Protein AF-A0A9E2QXF6-F1 (afdb_monomer)

Foldseek 3Di:
DDDDDPPCPPPADAPDVPFHPVLVVLLCVQLVVLVVLLVPDDPPVSCVVSVVSNVVSVCQSPPDDPNHRNVVVVVVVVCVVPDDPDDDDDPPPPPPDPPPPPDPPDDDDPDPPVPPQDPVNVVQVVVVVVCPPDDDDDPPPDPDDDDDDDDDDDDDDD

Radius of gyration: 35.92 Å; Cα contacts (8 Å, |Δi|>4): 68; chains: 1; bounding box: 104×40×85 Å

Sequence (158 aa):
MQFQVPQNITLEDRIVGPFTAIQFGILMLGGGTAYVLFITLPPPVNEFVGGGIALFTFILAVGKFNDQPLYRFIKYIVFFIIKPKTRVWHKEGKEAGLISPVADPGEAAHNRSTKKISREDITRLAHLLDTRGGGGAIPKVAPKTATTLASPPAKPKT

Solvent-accessible surface area (backbone atoms only — not comparable to full-atom values): 10332 Å² total; per-residue (Å²): 135,85,81,80,76,80,84,63,83,80,59,76,65,54,76,59,77,94,34,32,60,66,34,49,51,47,42,53,55,34,42,49,49,18,51,52,39,41,73,72,40,62,85,69,56,12,58,56,52,15,47,48,42,34,52,51,33,49,48,42,48,72,34,68,52,94,98,34,53,34,59,59,54,52,51,49,52,54,49,60,70,70,48,79,84,77,82,78,85,70,88,64,85,63,73,71,74,76,71,71,70,78,80,72,92,80,78,85,74,86,78,79,69,80,72,81,82,48,74,68,56,53,54,52,51,50,53,54,60,73,45,65,89,55,96,66,86,79,79,80,81,70,82,81,69,90,71,88,79,78,83,81,86,83,80,88,81,134

Secondary structure (DSSP, 8-state):
-PPPPPTTSSSPP-SBTTB-HHHHHHHHHHHHHHHHHHHHSPTTHHHHHHHHHHHHHHHHHH-EETTEEHHHHHHHHHHHHHS-S---------------------------------HHHHHHHHHHHHTTT----------------PPPPPPPP-

pLDDT: mean 74.6, std 17.21, range [39.41, 9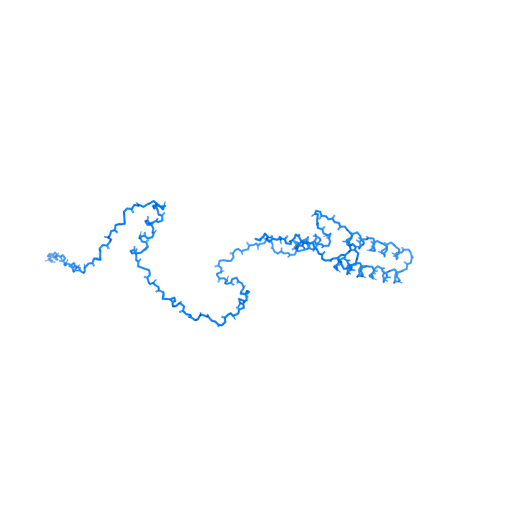5.12]

Mean predicted aligned error: 18.62 Å

Structure (mmCIF, N/CA/C/O backbone):
data_AF-A0A9E2QXF6-F1
#
_entry.id   AF-A0A9E2QXF6-F1
#
loop_
_atom_site.group_PDB
_atom_site.id
_atom_site.type_symbol
_atom_site.label_atom_id
_atom_site.label_alt_id
_atom_site.label_comp_id
_atom_site.label_asym_id
_atom_site.label_entity_id
_atom_site.label_seq_id
_atom_site.pdbx_PDB_ins_code
_atom_site.Cartn_x
_atom_site.Cartn_y
_atom_site.Cartn_z
_atom_site.occupancy
_atom_site.B_iso_or_equiv
_atom_site.auth_seq_id
_atom_site.auth_comp_id
_atom_site.auth_asym_id
_atom_site.auth_atom_id
_atom_site.pdbx_PDB_model_num
ATOM 1 N N . MET A 1 1 ? 8.322 -8.307 40.678 1.00 70.12 1 MET A N 1
ATOM 2 C CA . MET A 1 1 ? 8.843 -8.475 39.304 1.00 70.12 1 MET A CA 1
ATOM 3 C C . MET A 1 1 ? 8.020 -7.571 38.400 1.00 70.12 1 MET A C 1
ATOM 5 O O . MET A 1 1 ? 6.816 -7.768 38.319 1.00 70.12 1 MET A O 1
ATOM 9 N N . GLN A 1 2 ? 8.617 -6.513 37.849 1.00 76.00 2 GLN A N 1
ATOM 10 C CA . GLN A 1 2 ? 7.920 -5.597 36.940 1.00 76.00 2 GLN A CA 1
ATOM 11 C C . GLN A 1 2 ? 7.938 -6.211 35.537 1.00 76.00 2 GLN A C 1
ATOM 13 O O . GLN A 1 2 ? 9.009 -6.484 35.000 1.00 76.00 2 GLN A O 1
ATOM 18 N N . PHE A 1 3 ? 6.761 -6.473 34.972 1.00 77.25 3 PHE A N 1
ATOM 19 C CA . PHE A 1 3 ? 6.633 -6.934 33.592 1.00 77.25 3 PHE A CA 1
ATOM 20 C C . PHE A 1 3 ? 6.918 -5.765 32.647 1.00 77.25 3 PHE A C 1
ATOM 22 O O . PHE A 1 3 ? 6.263 -4.727 32.725 1.00 77.25 3 PHE A O 1
ATOM 29 N N . GLN A 1 4 ? 7.898 -5.924 31.757 1.00 79.56 4 GLN A N 1
ATOM 30 C CA . GLN A 1 4 ? 8.110 -4.976 30.669 1.00 79.56 4 GLN A CA 1
ATOM 31 C C . GLN A 1 4 ? 7.023 -5.193 29.621 1.00 79.56 4 GLN A C 1
ATOM 33 O O . GLN A 1 4 ? 6.879 -6.288 29.081 1.00 79.56 4 GLN A O 1
ATOM 38 N N . VAL A 1 5 ? 6.246 -4.145 29.352 1.00 80.69 5 VAL A N 1
ATOM 39 C CA . VAL A 1 5 ? 5.258 -4.160 28.275 1.00 80.69 5 VAL A CA 1
ATOM 40 C C . VAL A 1 5 ? 6.012 -4.111 26.943 1.00 80.69 5 VAL A C 1
ATOM 42 O O . VAL A 1 5 ? 6.783 -3.171 26.730 1.00 80.69 5 VAL A O 1
ATOM 45 N N . PRO A 1 6 ? 5.808 -5.081 26.037 1.00 76.69 6 PRO A N 1
ATOM 46 C CA . PRO A 1 6 ? 6.370 -5.018 24.695 1.00 76.69 6 PRO A CA 1
ATOM 47 C C . PRO A 1 6 ? 5.828 -3.782 23.965 1.00 76.69 6 PRO A C 1
ATOM 49 O O . PRO A 1 6 ? 4.631 -3.675 23.714 1.00 76.69 6 PRO A O 1
ATOM 52 N N . GLN A 1 7 ? 6.706 -2.840 23.619 1.00 76.94 7 GLN A N 1
ATOM 53 C CA . GLN A 1 7 ? 6.322 -1.573 22.975 1.00 76.94 7 GLN A CA 1
ATOM 54 C C . GLN A 1 7 ? 6.172 -1.683 21.444 1.00 76.94 7 GLN A C 1
ATOM 56 O O . GLN A 1 7 ? 5.663 -0.771 20.798 1.00 76.94 7 GLN A O 1
ATOM 61 N N . ASN A 1 8 ? 6.555 -2.817 20.848 1.00 67.94 8 ASN A N 1
ATOM 62 C CA . ASN A 1 8 ? 6.576 -3.010 19.393 1.00 67.94 8 ASN A CA 1
ATOM 63 C C . ASN A 1 8 ? 5.335 -3.731 18.836 1.00 67.94 8 ASN A C 1
ATOM 65 O O . ASN A 1 8 ? 5.412 -4.334 17.773 1.00 67.94 8 ASN A O 1
ATOM 69 N N . ILE A 1 9 ? 4.178 -3.671 19.502 1.00 67.06 9 ILE A N 1
ATOM 70 C CA . ILE A 1 9 ? 2.957 -4.325 18.985 1.00 67.06 9 ILE A CA 1
ATOM 71 C C . ILE A 1 9 ? 2.372 -3.631 17.742 1.00 67.06 9 ILE A C 1
ATOM 73 O O . ILE A 1 9 ? 1.606 -4.235 16.997 1.00 67.06 9 ILE A O 1
ATOM 77 N N . THR A 1 10 ? 2.718 -2.362 17.516 1.00 67.25 10 THR A N 1
ATOM 78 C CA . THR A 1 10 ? 2.118 -1.536 16.451 1.00 67.25 10 THR A CA 1
ATOM 79 C C . THR A 1 10 ? 3.014 -1.417 15.215 1.00 67.25 10 THR A C 1
ATOM 81 O O . THR A 1 10 ? 2.541 -1.038 14.141 1.00 67.25 10 THR A O 1
ATOM 84 N N . LEU A 1 11 ? 4.306 -1.733 15.350 1.00 70.62 11 LEU A N 1
ATOM 85 C CA . LEU A 1 11 ? 5.267 -1.662 14.255 1.00 70.62 11 LEU A CA 1
ATOM 86 C C . LEU A 1 11 ? 5.231 -2.969 13.465 1.00 70.62 11 LEU A C 1
ATOM 88 O O . LEU A 1 11 ? 5.443 -4.042 14.017 1.00 70.62 11 LEU A O 1
ATOM 92 N N . GLU A 1 12 ? 4.957 -2.869 12.167 1.00 74.62 12 GLU A N 1
ATOM 93 C CA . GLU A 1 12 ? 5.057 -4.014 11.264 1.00 74.62 12 GLU A CA 1
ATOM 94 C C . GLU A 1 12 ? 6.492 -4.532 11.195 1.00 74.62 12 GLU A C 1
ATOM 96 O O . GLU A 1 12 ? 7.447 -3.747 11.153 1.00 74.62 12 GLU A O 1
ATOM 101 N N . ASP A 1 13 ? 6.614 -5.858 11.138 1.00 80.44 13 ASP A N 1
ATOM 102 C CA . ASP A 1 13 ? 7.901 -6.521 11.017 1.00 80.44 13 ASP A CA 1
ATOM 103 C C . ASP A 1 13 ? 8.576 -6.161 9.684 1.00 80.44 13 ASP A C 1
ATOM 105 O O . ASP A 1 13 ? 7.952 -6.138 8.610 1.00 80.44 13 ASP A O 1
ATOM 109 N N . ARG A 1 14 ? 9.863 -5.826 9.762 1.00 78.44 14 ARG A N 1
ATOM 110 C CA . ARG A 1 14 ? 10.659 -5.375 8.620 1.00 78.44 14 ARG A CA 1
ATOM 111 C C . ARG A 1 14 ? 11.495 -6.544 8.127 1.00 78.44 14 ARG A C 1
ATOM 113 O O . ARG A 1 14 ? 12.534 -6.850 8.697 1.00 78.44 14 ARG A O 1
ATOM 120 N N . ILE A 1 15 ? 11.033 -7.182 7.055 1.00 76.19 15 ILE A N 1
ATOM 121 C CA . ILE A 1 15 ? 11.678 -8.379 6.497 1.00 76.19 15 ILE A CA 1
ATOM 122 C C . ILE A 1 15 ? 12.883 -8.011 5.620 1.00 76.19 15 ILE A C 1
ATOM 124 O O . ILE A 1 15 ? 13.893 -8.708 5.640 1.00 76.19 15 ILE A O 1
ATOM 128 N N . VAL A 1 16 ? 12.802 -6.917 4.849 1.00 80.38 16 VAL A N 1
ATOM 129 C CA . VAL A 1 16 ? 13.850 -6.522 3.890 1.00 80.38 16 VAL A CA 1
ATOM 130 C C . VAL A 1 16 ? 14.316 -5.100 4.193 1.00 80.38 16 VAL A C 1
ATOM 132 O O . VAL A 1 16 ? 13.795 -4.117 3.664 1.00 80.38 16 VAL A O 1
ATOM 135 N N . GLY A 1 17 ? 15.306 -4.987 5.081 1.00 80.62 17 GLY A N 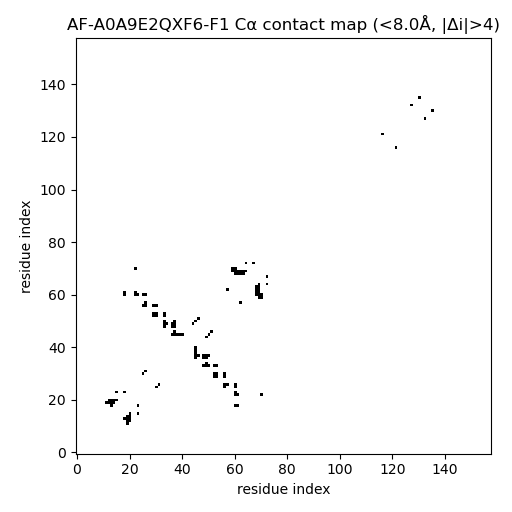1
ATOM 136 C CA . GLY A 1 17 ? 15.914 -3.712 5.464 1.00 80.62 17 GLY A CA 1
ATOM 137 C C . GLY A 1 17 ? 14.890 -2.730 6.059 1.00 80.62 17 GLY A C 1
ATOM 138 O O . GLY A 1 17 ? 14.351 -2.993 7.133 1.00 80.62 17 GLY A O 1
ATOM 139 N N . PRO A 1 18 ? 14.612 -1.579 5.414 1.00 80.12 18 PRO A N 1
ATOM 140 C CA . PRO A 1 18 ? 13.619 -0.623 5.902 1.00 80.12 18 PRO A CA 1
ATOM 141 C C . PRO A 1 18 ? 12.170 -0.990 5.539 1.00 80.12 18 PRO A C 1
ATOM 143 O O . PRO A 1 18 ? 11.255 -0.366 6.080 1.00 80.12 18 PRO A O 1
ATOM 146 N N . PHE A 1 19 ? 11.953 -1.956 4.639 1.00 83.75 19 PHE A N 1
ATOM 147 C CA . PHE A 1 19 ? 10.636 -2.270 4.088 1.00 83.75 19 PHE A CA 1
ATOM 148 C C . PHE A 1 19 ? 9.917 -3.373 4.865 1.00 83.75 19 PHE A C 1
ATOM 150 O O . PHE A 1 19 ? 10.494 -4.403 5.224 1.00 83.75 19 PHE A O 1
ATOM 157 N N . THR A 1 20 ? 8.617 -3.171 5.083 1.00 87.50 20 THR A N 1
ATOM 158 C CA . THR A 1 20 ? 7.727 -4.210 5.616 1.00 87.50 20 THR A CA 1
ATOM 159 C C . THR A 1 20 ? 7.397 -5.244 4.538 1.00 87.50 20 THR A C 1
ATOM 161 O O . THR A 1 20 ? 7.513 -4.970 3.341 1.00 87.50 20 THR A O 1
ATOM 164 N N . ALA A 1 21 ? 6.937 -6.431 4.944 1.00 87.06 21 ALA A N 1
ATOM 165 C CA . ALA A 1 21 ? 6.537 -7.493 4.011 1.00 87.06 21 ALA A CA 1
ATOM 166 C C . ALA A 1 21 ? 5.533 -7.003 2.945 1.00 87.06 21 ALA A C 1
ATOM 168 O O . ALA A 1 21 ? 5.647 -7.320 1.762 1.00 87.06 21 ALA A O 1
ATOM 169 N N . ILE A 1 22 ? 4.576 -6.170 3.365 1.00 86.25 22 ILE A N 1
ATOM 170 C CA . ILE A 1 22 ? 3.544 -5.602 2.490 1.00 86.25 22 ILE A CA 1
ATOM 171 C C . ILE A 1 22 ? 4.149 -4.575 1.528 1.00 86.25 22 ILE A C 1
ATOM 173 O O . ILE A 1 22 ? 3.832 -4.592 0.342 1.00 86.25 22 ILE A O 1
ATOM 177 N N . GLN A 1 23 ? 5.037 -3.699 2.008 1.00 88.81 23 GLN A N 1
ATOM 178 C CA . GLN A 1 23 ? 5.705 -2.707 1.158 1.00 88.81 23 GLN A CA 1
ATOM 179 C C . GLN A 1 23 ? 6.581 -3.372 0.094 1.00 88.81 23 GLN A C 1
ATOM 181 O O . GLN A 1 23 ? 6.573 -2.947 -1.059 1.00 88.81 23 GLN A O 1
ATOM 186 N N . PHE A 1 24 ? 7.283 -4.447 0.459 1.00 89.56 24 PHE A N 1
ATOM 187 C CA . PHE A 1 24 ? 8.047 -5.249 -0.490 1.00 89.56 24 PHE A CA 1
ATOM 188 C C . PHE A 1 24 ? 7.142 -5.889 -1.551 1.00 89.56 24 PHE A C 1
ATOM 190 O O . PHE A 1 24 ? 7.435 -5.796 -2.741 1.00 89.56 24 PHE A O 1
ATOM 197 N N . GLY A 1 25 ? 6.004 -6.461 -1.145 1.00 91.25 25 GLY A N 1
ATOM 198 C CA . GLY A 1 25 ? 5.009 -6.994 -2.079 1.00 91.25 25 GLY A CA 1
ATOM 199 C C . GLY A 1 25 ? 4.469 -5.935 -3.047 1.00 91.25 25 GLY A C 1
ATOM 200 O O . GLY A 1 25 ? 4.336 -6.205 -4.237 1.00 91.25 25 GLY A O 1
ATOM 201 N N . ILE A 1 26 ? 4.223 -4.712 -2.566 1.00 91.31 26 ILE A N 1
ATOM 202 C CA . ILE A 1 26 ? 3.785 -3.581 -3.400 1.00 91.31 26 ILE A CA 1
ATOM 203 C C . ILE A 1 26 ? 4.866 -3.191 -4.414 1.00 91.31 26 ILE A C 1
ATOM 205 O O . ILE A 1 26 ? 4.546 -2.986 -5.582 1.00 91.31 26 ILE A O 1
ATOM 209 N N . LEU A 1 27 ? 6.134 -3.118 -3.998 1.00 91.81 27 LEU A N 1
ATOM 210 C CA . LEU A 1 27 ? 7.251 -2.823 -4.900 1.00 91.81 27 LEU A CA 1
ATOM 211 C C . LEU A 1 27 ? 7.433 -3.908 -5.959 1.00 91.81 27 LEU A C 1
ATOM 213 O O . LEU A 1 27 ? 7.623 -3.582 -7.126 1.00 91.81 27 LEU A O 1
ATOM 217 N N . MET A 1 28 ? 7.331 -5.180 -5.578 1.00 93.38 28 MET A N 1
ATOM 218 C CA . MET A 1 28 ? 7.413 -6.295 -6.521 1.00 93.38 28 MET A CA 1
ATOM 219 C C . MET A 1 28 ? 6.263 -6.270 -7.528 1.00 93.38 28 MET A C 1
ATOM 221 O O . MET A 1 28 ? 6.492 -6.383 -8.729 1.00 93.38 28 MET A O 1
ATOM 225 N N . LEU A 1 29 ? 5.029 -6.072 -7.061 1.00 94.69 29 LEU A N 1
ATOM 226 C CA . LEU A 1 29 ? 3.855 -6.080 -7.929 1.00 94.69 29 LEU A CA 1
ATOM 227 C C . LEU A 1 29 ? 3.800 -4.838 -8.830 1.00 94.69 29 LEU A C 1
ATOM 229 O O . LEU A 1 29 ? 3.591 -4.960 -10.035 1.00 94.69 29 LEU A O 1
ATOM 233 N N . GLY A 1 30 ? 4.017 -3.645 -8.277 1.00 93.69 30 GLY A N 1
ATOM 234 C CA . GLY A 1 30 ? 3.985 -2.399 -9.043 1.00 93.69 30 GLY A CA 1
ATOM 235 C C . GLY A 1 30 ? 5.224 -2.204 -9.917 1.00 93.69 30 GLY A C 1
ATOM 236 O O . GLY A 1 30 ? 5.090 -1.786 -11.062 1.00 93.69 30 GLY A O 1
ATOM 237 N N . GLY A 1 31 ? 6.410 -2.593 -9.443 1.00 94.31 31 GLY A N 1
ATOM 238 C CA . GLY A 1 31 ? 7.636 -2.614 -10.244 1.00 94.31 31 GLY A CA 1
ATOM 239 C C . GLY A 1 31 ? 7.576 -3.652 -11.365 1.00 94.31 31 GLY A C 1
ATOM 240 O O . GLY A 1 31 ? 7.911 -3.340 -12.504 1.00 94.31 31 GLY A O 1
ATOM 241 N N . GLY A 1 32 ? 7.058 -4.851 -11.081 1.00 95.12 32 GLY A N 1
ATOM 242 C CA . GLY A 1 32 ? 6.796 -5.869 -12.099 1.00 95.12 32 GLY A CA 1
ATOM 243 C C . GLY A 1 32 ? 5.793 -5.386 -13.147 1.00 95.12 32 GLY A C 1
ATOM 244 O O . GLY A 1 32 ? 6.033 -5.530 -14.342 1.00 95.12 32 GLY A O 1
ATOM 245 N N . THR A 1 33 ? 4.714 -4.727 -12.717 1.00 94.19 33 THR A N 1
ATOM 246 C CA . THR A 1 33 ? 3.736 -4.116 -13.632 1.00 94.19 33 THR A CA 1
ATOM 247 C C . THR A 1 33 ? 4.384 -3.025 -14.487 1.00 94.19 33 THR A C 1
ATOM 249 O O . THR A 1 33 ? 4.227 -3.031 -15.705 1.00 94.19 33 THR A O 1
ATOM 252 N N . ALA A 1 34 ? 5.169 -2.127 -13.885 1.00 93.81 34 ALA A N 1
ATOM 253 C CA . ALA A 1 34 ? 5.892 -1.085 -14.610 1.00 93.81 34 ALA A CA 1
ATOM 254 C C . ALA A 1 34 ? 6.863 -1.668 -15.648 1.00 93.81 34 ALA A C 1
ATOM 256 O O . ALA A 1 34 ? 6.919 -1.173 -16.768 1.00 93.81 34 ALA A O 1
ATOM 257 N N . TYR A 1 35 ? 7.573 -2.748 -15.308 1.00 93.88 35 TYR A N 1
ATOM 258 C CA . TYR A 1 35 ? 8.479 -3.445 -16.221 1.00 93.88 35 TYR A CA 1
ATOM 259 C C . TYR A 1 35 ? 7.741 -4.086 -17.404 1.00 93.88 35 TYR A C 1
ATOM 261 O O . TYR A 1 35 ? 8.167 -3.948 -18.549 1.00 93.88 35 TYR A O 1
ATOM 269 N N . VAL A 1 36 ? 6.596 -4.728 -17.154 1.00 94.62 36 VAL A N 1
ATOM 270 C CA . VAL A 1 36 ? 5.751 -5.280 -18.224 1.00 94.62 36 VAL A CA 1
ATOM 271 C C . VAL A 1 36 ? 5.262 -4.168 -19.152 1.00 94.62 36 VAL A C 1
ATOM 273 O O . VAL A 1 36 ? 5.341 -4.312 -20.372 1.00 94.62 36 VAL A O 1
ATOM 276 N N . LEU A 1 37 ? 4.805 -3.037 -18.608 1.00 91.69 37 LEU A N 1
ATOM 277 C CA . LEU A 1 37 ? 4.395 -1.893 -19.429 1.00 91.69 37 LEU A CA 1
ATOM 278 C C . LEU A 1 37 ? 5.568 -1.288 -20.204 1.00 91.69 37 LEU A C 1
ATOM 280 O O . LEU A 1 37 ? 5.395 -0.876 -21.346 1.00 91.69 37 LEU A O 1
ATOM 284 N N . PHE A 1 38 ? 6.762 -1.284 -19.620 1.00 91.44 38 PHE A N 1
ATOM 285 C CA . PHE A 1 38 ? 7.957 -0.771 -20.274 1.00 91.44 38 PHE A CA 1
ATOM 286 C C . PHE A 1 38 ? 8.332 -1.565 -21.535 1.00 91.44 38 PHE A C 1
ATOM 288 O O . PHE A 1 38 ? 8.764 -0.976 -22.522 1.00 91.44 38 PHE A O 1
ATOM 295 N N . ILE A 1 39 ? 8.143 -2.889 -21.517 1.00 92.31 39 ILE A N 1
ATOM 296 C CA . ILE A 1 39 ? 8.448 -3.774 -22.654 1.00 92.31 39 ILE A CA 1
ATOM 297 C C . ILE A 1 39 ? 7.311 -3.813 -23.681 1.00 92.31 39 ILE A C 1
ATOM 299 O O . ILE A 1 39 ? 7.557 -3.984 -24.872 1.00 92.31 39 ILE A O 1
ATOM 303 N N . THR A 1 40 ? 6.061 -3.709 -23.230 1.00 93.25 40 THR A N 1
ATOM 304 C CA . THR A 1 40 ? 4.890 -3.874 -24.107 1.00 93.25 40 THR A CA 1
ATOM 305 C C . THR A 1 40 ? 4.536 -2.614 -24.891 1.00 93.25 40 THR A C 1
ATOM 307 O O . THR A 1 40 ? 3.965 -2.725 -25.976 1.00 93.25 40 THR A O 1
ATOM 310 N N . LEU A 1 41 ? 4.851 -1.423 -24.373 1.00 92.25 41 LEU A N 1
ATOM 311 C CA . LEU A 1 41 ? 4.543 -0.158 -25.040 1.00 92.25 41 LEU A CA 1
ATOM 312 C C . LEU A 1 41 ? 5.707 0.311 -25.937 1.00 92.25 41 LEU A C 1
ATOM 314 O O . LEU A 1 41 ? 6.871 0.098 -25.603 1.00 92.25 41 LEU A O 1
ATOM 318 N N . PRO A 1 42 ? 5.418 1.004 -27.053 1.00 90.38 42 PRO A N 1
ATOM 319 C CA . PRO A 1 42 ? 6.446 1.634 -27.875 1.00 90.38 42 PRO A CA 1
ATOM 320 C C . PRO A 1 42 ? 6.966 2.950 -27.250 1.00 90.38 42 PRO A C 1
ATOM 322 O O . PRO A 1 42 ? 6.188 3.691 -26.629 1.00 90.38 42 PRO A O 1
ATOM 325 N N . PRO A 1 43 ? 8.249 3.300 -27.459 1.00 89.31 43 PRO A N 1
ATOM 326 C CA . PRO A 1 43 ? 8.785 4.614 -27.104 1.00 89.31 43 PRO A CA 1
ATOM 327 C C . PRO A 1 43 ? 8.088 5.766 -27.837 1.00 89.31 43 PRO A C 1
ATOM 329 O O . PRO A 1 43 ? 7.745 5.614 -29.012 1.00 89.31 43 PRO A O 1
ATOM 332 N N . PRO A 1 44 ? 7.873 6.931 -27.187 1.00 89.38 44 PRO A N 1
ATOM 333 C CA . PRO A 1 44 ? 8.286 7.310 -25.822 1.00 89.38 44 PRO A CA 1
ATOM 334 C C . PRO A 1 44 ? 7.217 7.048 -24.737 1.00 89.38 44 PRO A C 1
ATOM 336 O O . PRO A 1 44 ? 7.333 7.508 -23.598 1.00 89.38 44 PRO A O 1
ATOM 339 N N . VAL A 1 45 ? 6.112 6.383 -25.089 1.00 90.94 45 VAL A N 1
ATOM 340 C CA . VAL A 1 45 ? 4.964 6.209 -24.182 1.00 90.94 45 VAL A CA 1
ATOM 341 C C . VAL A 1 4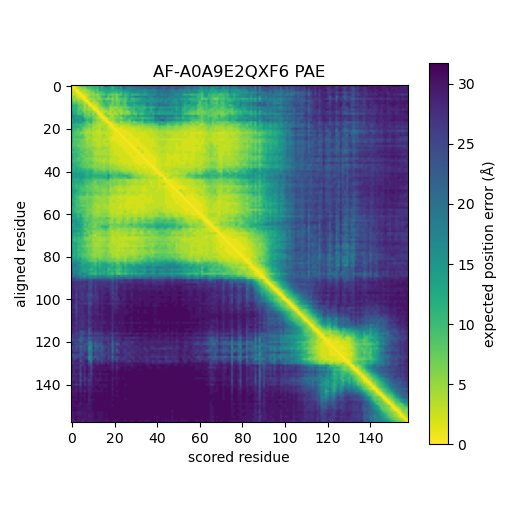5 ? 5.312 5.247 -23.042 1.00 90.94 45 VAL A C 1
ATOM 343 O O . VAL A 1 45 ? 4.858 5.436 -21.914 1.00 90.94 45 VAL A O 1
ATOM 346 N N . ASN A 1 46 ? 6.155 4.251 -23.313 1.00 90.31 46 ASN A N 1
ATOM 347 C CA . ASN A 1 46 ? 6.680 3.305 -22.327 1.00 90.31 46 ASN A CA 1
ATOM 348 C C . ASN A 1 46 ? 7.455 3.987 -21.180 1.00 90.31 46 ASN A C 1
ATOM 350 O O . ASN A 1 46 ? 7.213 3.656 -20.022 1.00 90.31 46 ASN A O 1
ATOM 354 N N . GLU A 1 47 ? 8.335 4.955 -21.460 1.00 90.19 47 GLU A N 1
ATOM 355 C CA . GLU A 1 47 ? 9.097 5.682 -20.444 1.00 90.19 47 GLU A CA 1
ATOM 356 C C . GLU A 1 47 ? 8.170 6.542 -19.590 1.00 90.19 47 GLU A C 1
ATOM 358 O O . GLU A 1 47 ? 8.297 6.560 -18.367 1.00 90.19 47 GLU A O 1
ATOM 363 N N . PHE A 1 48 ? 7.210 7.229 -20.214 1.00 93.31 48 PHE A N 1
ATOM 364 C CA . PHE A 1 48 ? 6.302 8.106 -19.482 1.00 93.31 48 PHE A CA 1
ATOM 365 C C . PHE A 1 48 ? 5.343 7.313 -18.588 1.00 93.31 48 PHE A C 1
ATOM 367 O O . PHE A 1 48 ? 5.199 7.606 -17.401 1.00 93.31 48 PHE A O 1
ATOM 374 N N . VAL A 1 49 ? 4.709 6.274 -19.136 1.00 92.88 49 VAL A N 1
ATOM 375 C CA . VAL A 1 49 ? 3.725 5.462 -18.410 1.00 92.88 49 VAL A CA 1
ATOM 376 C C . VAL A 1 49 ? 4.415 4.505 -17.440 1.00 92.88 49 VAL A C 1
ATOM 378 O O . VAL A 1 49 ? 4.074 4.478 -16.259 1.00 92.88 49 VAL A O 1
ATOM 381 N N . GLY A 1 50 ? 5.408 3.747 -17.904 1.00 91.81 50 GLY A N 1
ATOM 382 C CA . GLY A 1 50 ? 6.163 2.805 -17.077 1.00 91.81 50 GLY A CA 1
ATOM 383 C C . GLY A 1 50 ? 6.961 3.517 -15.988 1.00 91.81 50 GLY A C 1
ATOM 384 O O . GLY A 1 50 ? 6.868 3.143 -14.818 1.00 91.81 50 GLY A O 1
ATOM 385 N N . GLY A 1 51 ? 7.669 4.595 -16.336 1.00 92.38 51 GLY A N 1
ATOM 386 C CA . GLY A 1 51 ? 8.390 5.429 -15.372 1.00 92.38 51 GLY A CA 1
ATOM 387 C C . GLY A 1 51 ? 7.453 6.107 -14.372 1.00 92.38 51 GLY A C 1
ATOM 388 O O . GLY A 1 51 ? 7.725 6.093 -13.171 1.00 92.38 51 GLY A O 1
ATOM 389 N N . GLY A 1 52 ? 6.306 6.617 -14.833 1.00 93.94 52 GLY A N 1
ATOM 390 C CA . GLY A 1 52 ? 5.277 7.191 -13.966 1.00 93.94 52 GLY A CA 1
ATOM 391 C C . GLY A 1 52 ? 4.723 6.184 -12.954 1.00 93.94 52 GLY A C 1
ATOM 392 O O . GLY A 1 52 ? 4.632 6.490 -11.766 1.00 93.94 52 GLY A O 1
ATOM 393 N N . ILE A 1 53 ? 4.411 4.960 -13.390 1.00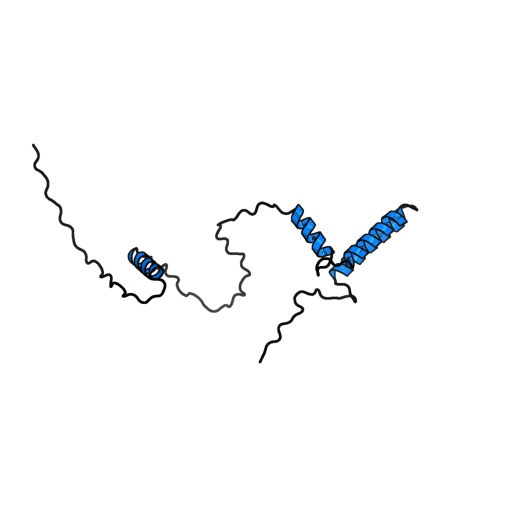 93.69 53 ILE A N 1
ATOM 394 C CA . ILE A 1 53 ? 3.909 3.890 -12.512 1.00 93.69 53 ILE A CA 1
ATOM 395 C C . ILE A 1 53 ? 4.990 3.412 -11.543 1.00 93.69 53 ILE A C 1
ATOM 397 O O . ILE A 1 53 ? 4.696 3.192 -10.365 1.00 93.69 53 ILE A O 1
ATOM 401 N N . ALA A 1 54 ? 6.236 3.278 -12.000 1.00 93.38 54 ALA A N 1
ATOM 402 C CA . ALA A 1 54 ? 7.358 2.912 -11.142 1.00 93.38 54 ALA A CA 1
ATOM 403 C C . ALA A 1 54 ? 7.569 3.958 -10.038 1.00 93.38 54 ALA A C 1
ATOM 405 O O . ALA A 1 54 ? 7.637 3.609 -8.857 1.00 93.38 54 ALA A O 1
ATOM 406 N N . LEU A 1 55 ? 7.587 5.243 -10.405 1.00 93.75 55 LEU A N 1
ATOM 407 C CA . LEU A 1 55 ? 7.727 6.348 -9.461 1.00 93.75 55 LEU A CA 1
ATOM 408 C C . LEU A 1 55 ? 6.552 6.398 -8.478 1.00 93.75 55 LEU A C 1
ATOM 410 O O . LEU A 1 55 ? 6.757 6.511 -7.270 1.00 93.75 55 LEU A O 1
ATOM 414 N N . PHE A 1 56 ? 5.324 6.256 -8.977 1.00 92.94 56 PHE A N 1
ATOM 415 C CA . PHE A 1 56 ? 4.127 6.222 -8.143 1.00 92.94 56 PHE A CA 1
ATOM 416 C C . PHE A 1 56 ? 4.162 5.064 -7.138 1.00 92.94 56 PHE A C 1
ATOM 418 O O . PHE A 1 56 ? 3.920 5.268 -5.948 1.00 92.94 56 PHE A O 1
ATOM 425 N N . THR A 1 57 ? 4.532 3.862 -7.587 1.00 93.00 57 THR A N 1
ATOM 426 C CA . THR A 1 57 ? 4.673 2.677 -6.726 1.00 93.00 57 THR A CA 1
ATOM 427 C C . THR A 1 57 ? 5.741 2.898 -5.657 1.00 93.00 57 THR A C 1
ATOM 429 O O . THR A 1 57 ? 5.534 2.552 -4.493 1.00 93.00 57 THR A O 1
ATOM 432 N N . PHE A 1 58 ? 6.866 3.514 -6.020 1.00 91.62 58 PHE A N 1
ATOM 433 C CA . PHE A 1 58 ? 7.948 3.809 -5.086 1.00 91.62 58 PHE A CA 1
ATOM 434 C C . PHE A 1 58 ? 7.510 4.783 -3.986 1.00 91.62 58 PHE A C 1
ATOM 436 O O . PHE A 1 58 ? 7.715 4.516 -2.799 1.00 91.62 58 PHE A O 1
ATOM 443 N N . ILE A 1 59 ? 6.829 5.870 -4.363 1.00 90.94 59 ILE A N 1
ATOM 444 C CA . ILE A 1 59 ? 6.248 6.830 -3.414 1.00 90.94 59 ILE A CA 1
ATOM 445 C C . ILE A 1 59 ? 5.232 6.132 -2.506 1.00 90.94 59 ILE A C 1
ATOM 447 O O . ILE A 1 59 ? 5.205 6.383 -1.305 1.00 90.94 59 ILE A O 1
ATOM 451 N N . LEU A 1 60 ? 4.423 5.225 -3.050 1.00 89.06 60 LEU A N 1
ATOM 452 C CA . LEU A 1 60 ? 3.410 4.495 -2.291 1.00 89.06 60 LEU A CA 1
ATOM 453 C C . LEU A 1 60 ? 4.013 3.512 -1.275 1.00 89.06 60 LEU A C 1
ATOM 455 O O . LEU A 1 60 ? 3.451 3.329 -0.192 1.00 89.06 60 LEU A O 1
ATOM 459 N N . ALA A 1 61 ? 5.161 2.912 -1.591 1.00 87.31 61 ALA A N 1
ATOM 460 C CA . ALA A 1 61 ? 5.861 1.983 -0.709 1.00 87.31 61 ALA A CA 1
ATOM 461 C C . ALA A 1 61 ? 6.664 2.686 0.401 1.00 87.31 61 ALA A C 1
ATOM 463 O O . ALA A 1 61 ? 6.638 2.235 1.547 1.00 87.31 61 ALA A O 1
ATOM 464 N N . VAL A 1 62 ? 7.364 3.781 0.079 1.00 86.00 62 VAL A N 1
ATOM 465 C CA . VAL A 1 62 ? 8.238 4.511 1.024 1.00 86.00 62 VAL A CA 1
ATOM 466 C C . VAL A 1 62 ? 7.477 5.592 1.798 1.00 86.00 62 VAL A C 1
ATOM 468 O O . VAL A 1 62 ? 7.818 5.900 2.942 1.00 86.00 62 VAL A O 1
ATOM 471 N N . GLY A 1 63 ? 6.445 6.171 1.185 1.00 84.81 63 GLY A N 1
ATOM 472 C CA . GLY A 1 63 ? 5.681 7.285 1.726 1.00 84.81 63 GLY A CA 1
ATOM 473 C C . GLY A 1 63 ? 5.047 6.953 3.072 1.00 84.81 63 GLY A C 1
ATOM 474 O O . GLY A 1 63 ? 4.385 5.925 3.249 1.00 84.81 63 GLY A O 1
ATOM 475 N N . LYS A 1 64 ? 5.228 7.862 4.028 1.00 82.56 64 LYS A N 1
ATOM 476 C CA . LYS A 1 64 ? 4.573 7.822 5.335 1.00 82.56 64 LYS A CA 1
ATOM 477 C C . LYS A 1 64 ? 3.704 9.058 5.482 1.00 82.56 64 LYS A C 1
ATOM 479 O O . LYS A 1 64 ? 4.136 10.162 5.163 1.00 82.56 64 LYS A O 1
ATOM 484 N N . PHE A 1 65 ? 2.489 8.864 5.969 1.00 80.31 65 PHE A N 1
ATOM 485 C CA . PHE A 1 65 ? 1.537 9.925 6.245 1.00 80.31 65 PHE A CA 1
ATOM 486 C C . PHE A 1 65 ? 0.987 9.727 7.657 1.00 80.31 65 PHE A C 1
ATOM 488 O O . PHE A 1 65 ? 0.422 8.672 7.944 1.00 80.31 65 PHE A O 1
ATOM 495 N N . ASN A 1 66 ? 1.170 10.719 8.536 1.00 77.94 66 ASN A N 1
ATOM 496 C CA . ASN A 1 66 ? 0.723 10.688 9.938 1.00 77.94 66 ASN A CA 1
ATOM 497 C C . ASN A 1 66 ? 1.113 9.390 10.675 1.00 77.94 66 ASN A C 1
ATOM 499 O O . ASN A 1 66 ? 0.247 8.647 11.134 1.00 77.94 66 ASN A O 1
ATOM 503 N N . ASP A 1 67 ? 2.414 9.081 10.704 1.00 80.31 67 ASP A N 1
ATOM 504 C CA . ASP A 1 67 ? 2.988 7.878 11.338 1.00 80.31 67 ASP A CA 1
ATOM 505 C C . ASP A 1 67 ? 2.499 6.529 10.784 1.00 80.31 67 ASP A C 1
ATOM 507 O O . ASP A 1 67 ? 2.817 5.467 11.322 1.00 80.31 67 ASP A O 1
ATOM 511 N N . GLN A 1 68 ? 1.772 6.537 9.665 1.00 83.12 68 GLN A N 1
ATOM 512 C CA . GLN A 1 68 ? 1.297 5.333 8.998 1.00 83.12 68 GLN A CA 1
ATOM 513 C C . GLN A 1 68 ? 1.865 5.224 7.583 1.00 83.12 68 GLN A C 1
ATOM 515 O O . GLN A 1 68 ? 2.071 6.229 6.901 1.00 83.12 68 GLN A O 1
ATOM 520 N N . PRO A 1 69 ? 2.124 4.000 7.102 1.00 86.50 69 PRO A N 1
ATOM 521 C CA . PRO A 1 69 ? 2.538 3.800 5.724 1.00 86.50 69 PRO A CA 1
ATOM 522 C C . PRO A 1 69 ? 1.394 4.155 4.762 1.00 86.50 69 PRO A C 1
ATOM 524 O O . PRO A 1 69 ? 0.228 3.833 5.014 1.00 86.50 69 PRO A O 1
ATOM 527 N N . LEU A 1 70 ? 1.724 4.804 3.643 1.00 87.25 70 LEU A N 1
ATOM 528 C CA . LEU A 1 70 ? 0.750 5.384 2.710 1.00 87.25 70 LEU A CA 1
ATOM 529 C C . LEU A 1 70 ? -0.235 4.345 2.145 1.00 87.25 70 LEU A C 1
ATOM 531 O O . LEU A 1 70 ? -1.420 4.644 1.990 1.00 87.25 70 LEU A O 1
ATOM 535 N N . TYR A 1 71 ? 0.205 3.098 1.939 1.00 86.38 71 TYR A N 1
ATOM 536 C CA . TYR A 1 71 ? -0.673 2.002 1.508 1.00 86.38 71 TYR A CA 1
ATOM 537 C C . TYR A 1 71 ? -1.872 1.797 2.457 1.00 86.38 71 TYR A C 1
ATOM 539 O O . TYR A 1 71 ? -2.986 1.501 2.016 1.00 86.38 71 TYR A O 1
ATOM 547 N N . ARG A 1 72 ? -1.670 1.973 3.771 1.00 88.12 72 ARG A N 1
ATOM 548 C CA . ARG A 1 72 ? -2.705 1.782 4.795 1.00 88.12 72 ARG A CA 1
ATOM 549 C C . ARG A 1 72 ? -3.708 2.932 4.767 1.00 88.12 72 ARG A C 1
ATOM 551 O O . ARG A 1 72 ? -4.911 2.699 4.859 1.00 88.12 72 ARG A O 1
ATOM 558 N N . PHE A 1 73 ? -3.222 4.150 4.555 1.00 89.00 73 PHE A N 1
ATOM 559 C CA . PHE A 1 73 ? -4.064 5.328 4.380 1.00 89.00 73 PHE A CA 1
ATOM 560 C C . PHE A 1 73 ? -4.963 5.212 3.139 1.00 89.00 73 PHE A C 1
ATOM 562 O O . PHE A 1 73 ? -6.176 5.397 3.240 1.00 89.00 73 PHE A O 1
ATOM 569 N N . ILE A 1 74 ? -4.406 4.807 1.992 1.00 88.94 74 ILE A N 1
ATOM 570 C CA . ILE A 1 74 ? -5.176 4.597 0.754 1.00 88.94 74 ILE A CA 1
ATOM 571 C C . ILE A 1 74 ? -6.230 3.507 0.950 1.00 88.94 74 ILE A C 1
ATOM 573 O O . ILE A 1 74 ? -7.385 3.694 0.569 1.00 88.94 74 ILE A O 1
ATOM 577 N N . LYS A 1 75 ? -5.875 2.400 1.616 1.00 90.25 75 LYS A N 1
ATOM 578 C CA . LYS A 1 75 ? -6.839 1.358 1.991 1.00 90.25 75 LYS A CA 1
ATOM 579 C C . LYS A 1 75 ? -8.014 1.958 2.768 1.00 90.25 75 LYS A C 1
ATOM 581 O O . LYS A 1 75 ? -9.161 1.661 2.445 1.00 90.25 75 LYS A O 1
ATOM 586 N N . TYR A 1 76 ? -7.765 2.823 3.750 1.00 91.25 76 TYR A N 1
ATOM 587 C CA . TYR A 1 76 ? -8.840 3.473 4.502 1.00 91.25 76 TYR A CA 1
ATOM 588 C C . TYR A 1 76 ? -9.692 4.416 3.661 1.00 91.25 76 TYR A C 1
ATOM 590 O O . TYR A 1 76 ? -10.907 4.401 3.834 1.00 91.25 76 TYR A O 1
ATOM 598 N N . ILE A 1 77 ? -9.106 5.169 2.728 1.00 90.94 77 ILE A N 1
ATOM 599 C CA . ILE A 1 77 ? -9.874 5.996 1.786 1.00 90.94 77 ILE A CA 1
ATOM 600 C C . ILE A 1 77 ? -10.811 5.122 0.950 1.00 90.94 77 ILE A C 1
ATOM 602 O O . ILE A 1 77 ? -12.009 5.388 0.881 1.00 90.94 77 ILE A O 1
ATOM 606 N N . VAL A 1 78 ? -10.288 4.045 0.363 1.00 93.62 78 VAL A N 1
ATOM 607 C CA . VAL A 1 78 ? -11.080 3.122 -0.462 1.00 93.62 78 VAL A CA 1
ATOM 608 C C . VAL A 1 78 ? -12.215 2.509 0.361 1.00 93.62 78 VAL A C 1
ATOM 610 O O . VAL A 1 78 ? -13.376 2.555 -0.045 1.00 93.62 78 VAL A O 1
ATOM 613 N N . PHE A 1 79 ? -11.917 2.010 1.563 1.00 93.19 79 PHE A N 1
ATOM 614 C CA . PHE A 1 79 ? -12.944 1.483 2.463 1.00 93.19 79 PHE A CA 1
ATOM 615 C C . PHE A 1 79 ? -13.951 2.546 2.902 1.00 93.19 79 PHE A C 1
ATOM 617 O O . PHE A 1 79 ? -15.117 2.216 3.091 1.00 93.19 79 PHE A O 1
ATOM 624 N N . PHE A 1 80 ? -13.540 3.798 3.077 1.00 90.25 80 PHE A N 1
ATOM 625 C CA . PHE A 1 80 ? -14.435 4.886 3.456 1.00 90.25 80 PHE A CA 1
ATOM 626 C C . PHE A 1 80 ? -15.444 5.221 2.352 1.00 90.25 80 PHE A C 1
ATOM 628 O O . PHE A 1 80 ? -16.595 5.527 2.658 1.00 90.25 80 PHE A O 1
ATOM 635 N N . ILE A 1 81 ? -15.034 5.136 1.083 1.00 93.56 81 ILE A N 1
ATOM 636 C CA . ILE A 1 81 ? -15.913 5.376 -0.069 1.00 93.56 81 ILE A CA 1
ATOM 637 C C . ILE A 1 81 ? -16.893 4.212 -0.257 1.00 93.56 81 ILE A C 1
ATOM 639 O O . ILE A 1 81 ? -18.078 4.442 -0.480 1.00 93.56 81 ILE A O 1
ATOM 643 N N . ILE A 1 82 ? -16.411 2.969 -0.148 1.00 94.62 82 ILE A N 1
ATOM 644 C CA . ILE A 1 82 ? -17.216 1.767 -0.419 1.00 94.62 82 ILE A CA 1
ATOM 645 C C . ILE A 1 82 ? -18.165 1.438 0.741 1.00 94.62 82 ILE A C 1
ATOM 647 O O . ILE A 1 82 ? -19.242 0.881 0.525 1.00 94.62 82 ILE A O 1
ATOM 651 N N . LYS A 1 83 ? -17.790 1.740 1.991 1.00 89.62 83 LYS A N 1
ATOM 652 C CA . LYS A 1 83 ? -18.607 1.349 3.145 1.00 89.62 83 LYS A CA 1
ATOM 653 C C . LYS A 1 83 ? -19.904 2.164 3.229 1.00 89.62 83 LYS A C 1
ATOM 655 O O . LYS A 1 83 ? -19.864 3.394 3.147 1.00 89.62 83 LYS A O 1
ATOM 660 N N . PRO A 1 84 ? -21.047 1.507 3.505 1.00 86.75 84 PRO A N 1
ATOM 661 C CA . PRO A 1 84 ? -22.295 2.210 3.756 1.00 86.75 84 PRO A CA 1
ATOM 662 C C . PRO A 1 84 ? -22.143 3.109 4.988 1.00 86.75 84 PRO A C 1
ATOM 664 O O . PRO A 1 84 ? -21.705 2.674 6.056 1.00 86.75 84 PRO A O 1
ATOM 667 N N . LYS A 1 85 ? -22.493 4.389 4.831 1.00 85.19 85 LYS A N 1
ATOM 668 C CA . LYS A 1 85 ? -22.393 5.401 5.899 1.00 85.19 85 LYS A CA 1
ATOM 669 C C . LYS A 1 85 ? -23.517 5.284 6.929 1.00 85.19 85 LYS A C 1
ATOM 671 O O . LYS A 1 85 ? -23.427 5.850 8.016 1.00 85.19 85 LYS A O 1
ATOM 676 N N . THR A 1 86 ? -24.565 4.537 6.603 1.00 85.12 86 THR A N 1
ATOM 677 C CA . THR A 1 86 ? -25.687 4.250 7.489 1.00 85.12 86 THR A CA 1
ATOM 678 C C . THR A 1 86 ? -25.284 3.200 8.515 1.00 85.12 86 THR A C 1
ATOM 680 O O . THR A 1 86 ? -25.297 1.996 8.273 1.00 85.12 86 THR A O 1
ATOM 683 N N . ARG A 1 87 ? -24.925 3.670 9.710 1.00 81.75 87 ARG A N 1
ATOM 684 C CA . ARG A 1 87 ? -24.778 2.803 10.878 1.00 81.75 87 ARG A CA 1
ATOM 685 C C . ARG A 1 87 ? -26.146 2.628 11.526 1.00 81.75 87 ARG A C 1
ATOM 687 O O . ARG A 1 87 ? -26.575 3.474 12.302 1.00 81.75 87 ARG A O 1
ATOM 694 N N . VAL A 1 88 ? -26.839 1.543 11.188 1.00 83.75 88 VAL A N 1
ATOM 695 C CA . VAL A 1 88 ? -28.079 1.164 11.875 1.00 83.75 88 VAL A CA 1
ATOM 696 C C . VAL A 1 88 ? -27.706 0.390 13.132 1.00 83.75 88 VAL A C 1
ATOM 698 O O . VAL A 1 88 ? -27.105 -0.685 13.063 1.00 83.75 88 VAL A O 1
ATOM 701 N N . TRP A 1 89 ? -28.046 0.950 14.290 1.00 82.12 89 TRP A N 1
ATOM 702 C CA . TRP A 1 89 ? -27.920 0.247 15.557 1.00 82.12 89 TRP A CA 1
ATOM 703 C C . TRP A 1 89 ? -28.941 -0.892 15.603 1.00 82.12 89 TRP A C 1
ATOM 705 O O . TRP A 1 89 ? -30.144 -0.654 15.713 1.00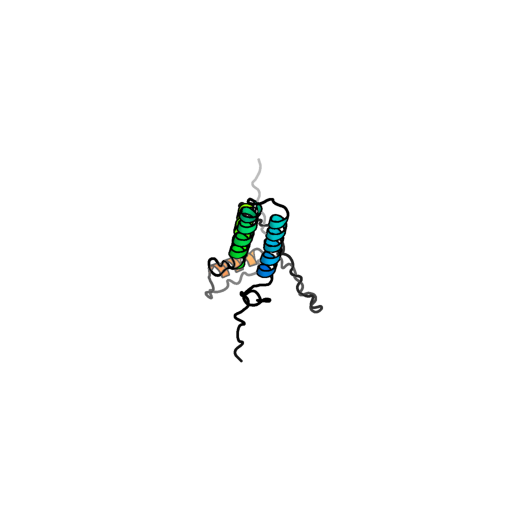 82.12 89 TRP A O 1
ATOM 715 N N . HIS A 1 90 ? -28.466 -2.131 15.517 1.00 76.75 90 HIS A N 1
ATOM 716 C CA . HIS A 1 90 ? -29.314 -3.303 15.681 1.00 76.75 90 HIS A CA 1
ATOM 717 C C . HIS A 1 90 ? -29.332 -3.671 17.167 1.00 76.75 90 HIS A C 1
ATOM 719 O O . HIS A 1 90 ? -28.329 -4.128 17.704 1.00 76.75 90 HIS A O 1
ATOM 725 N N . LYS A 1 91 ? -30.483 -3.494 17.832 1.00 74.94 91 LYS A N 1
ATOM 726 C CA . LYS A 1 91 ? -30.759 -4.036 19.181 1.00 74.94 91 LYS A CA 1
ATOM 727 C C . LYS A 1 91 ? -31.039 -5.543 19.147 1.00 74.94 91 LYS A C 1
ATOM 729 O O . LYS A 1 91 ? -31.759 -6.061 19.995 1.00 74.94 91 LYS A O 1
ATOM 734 N N . GLU A 1 92 ? -30.521 -6.249 18.152 1.00 66.25 92 GLU A N 1
ATOM 735 C CA . GLU A 1 92 ? -30.487 -7.696 18.238 1.00 66.25 92 GLU A CA 1
ATOM 736 C C . GLU A 1 92 ? -29.419 -8.020 19.272 1.00 66.25 92 GLU A C 1
ATOM 738 O O . GLU A 1 92 ? -28.263 -7.624 19.117 1.00 66.25 92 GLU A O 1
ATOM 743 N N . GLY A 1 93 ? -29.812 -8.722 20.333 1.00 60.44 93 GLY A N 1
ATOM 744 C CA . GLY A 1 93 ? -28.895 -9.441 21.209 1.00 60.44 93 GLY A CA 1
ATOM 745 C C . GLY A 1 93 ? -28.213 -10.558 20.428 1.00 60.44 93 GLY A C 1
ATOM 746 O O . GLY A 1 93 ? -28.380 -11.730 20.737 1.00 60.44 93 GLY A O 1
ATOM 747 N N . LYS A 1 94 ? -27.484 -10.200 19.370 1.00 53.66 94 LYS A N 1
ATOM 748 C CA . LYS A 1 94 ? -26.469 -11.055 18.799 1.00 53.66 94 LYS A CA 1
ATOM 749 C C . LYS A 1 94 ? -25.412 -11.124 19.869 1.00 53.66 94 LYS A C 1
ATOM 751 O O . LYS A 1 94 ? -24.718 -10.141 20.125 1.00 53.66 94 LYS A O 1
ATOM 756 N N . GLU A 1 95 ? -25.370 -12.280 20.517 1.00 58.38 95 GLU A N 1
ATOM 757 C CA . GLU A 1 95 ? -24.140 -12.857 21.022 1.00 58.38 95 GLU A CA 1
ATOM 758 C C . GLU A 1 95 ? -23.029 -12.413 20.076 1.00 58.38 95 GLU A C 1
ATOM 760 O O . GLU A 1 95 ? -22.967 -12.827 18.914 1.00 58.38 95 GLU A O 1
ATOM 765 N N . ALA A 1 96 ? -22.277 -11.406 20.524 1.00 55.22 96 ALA A N 1
ATOM 766 C CA . ALA A 1 96 ? -21.134 -10.912 19.798 1.00 55.22 96 ALA A CA 1
ATOM 767 C C . ALA A 1 96 ? -20.294 -12.150 19.529 1.00 55.22 96 ALA A C 1
ATOM 769 O O . ALA A 1 96 ? -19.992 -12.875 20.477 1.00 55.22 96 ALA A O 1
ATOM 770 N N . GLY A 1 97 ? -20.075 -12.420 18.237 1.00 51.00 97 GLY A N 1
ATOM 771 C CA . GLY A 1 97 ? -19.586 -13.689 17.727 1.00 51.00 97 GLY A CA 1
ATOM 772 C C . GLY A 1 97 ? -18.616 -14.327 18.697 1.00 51.00 97 GLY A C 1
ATOM 773 O O . GLY A 1 97 ? -17.605 -13.717 19.044 1.00 51.00 97 GLY A O 1
ATOM 774 N N . LEU A 1 98 ? -18.998 -15.519 19.151 1.00 49.94 98 LEU A N 1
ATOM 775 C CA . LEU A 1 98 ? -18.173 -16.419 19.925 1.00 49.94 98 LEU A CA 1
ATOM 776 C C . LEU A 1 98 ? -16.823 -16.521 19.209 1.00 49.94 98 LEU A C 1
ATOM 778 O O . LEU A 1 98 ? -16.622 -17.321 18.299 1.00 49.94 98 LEU A O 1
ATOM 782 N N . ILE A 1 99 ? -15.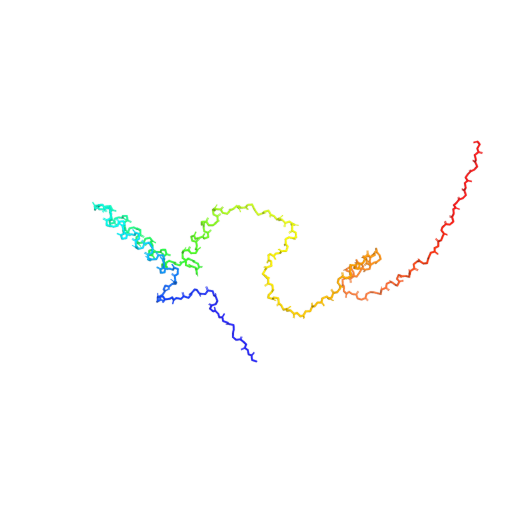874 -15.699 19.642 1.00 54.38 99 ILE A N 1
ATOM 783 C CA . ILE A 1 99 ? -14.528 -16.180 19.868 1.00 54.38 99 ILE A CA 1
ATOM 784 C C . ILE A 1 99 ? -14.795 -17.360 20.791 1.00 54.38 99 ILE A C 1
ATOM 786 O O . ILE A 1 99 ? -15.144 -17.130 21.947 1.00 54.38 99 ILE A O 1
ATOM 790 N N . SER A 1 100 ? -14.840 -18.582 20.247 1.00 43.78 100 SER A N 1
ATOM 791 C CA . SER A 1 100 ? -15.014 -19.779 21.060 1.00 43.78 100 SER A CA 1
ATOM 792 C C . SER A 1 100 ? -14.010 -19.650 22.195 1.00 43.78 100 SER A C 1
ATOM 794 O O . SER A 1 100 ? -12.806 -19.657 21.913 1.00 43.78 100 SER A O 1
ATOM 796 N N . PRO A 1 101 ? -14.452 -19.469 23.454 1.00 54.94 101 PRO A N 1
ATOM 797 C CA . PRO A 1 101 ? -13.555 -19.702 24.559 1.00 54.94 101 PRO A CA 1
ATOM 798 C C . PRO A 1 101 ? -13.102 -21.137 24.339 1.00 54.94 101 PRO A C 1
ATOM 800 O O . PRO A 1 101 ? -13.941 -22.016 24.117 1.00 54.94 101 PRO A O 1
ATOM 803 N N . VAL A 1 102 ? -11.790 -21.348 24.266 1.00 59.00 102 VAL A N 1
ATOM 804 C CA . VAL A 1 102 ? -11.214 -22.688 24.325 1.00 59.00 102 VAL A CA 1
ATOM 805 C C . VAL A 1 102 ? -11.987 -23.426 25.409 1.00 59.00 102 VAL A C 1
ATOM 807 O O . VAL A 1 102 ? -12.091 -22.938 26.532 1.00 59.00 102 VAL A O 1
ATOM 810 N N . ALA A 1 103 ? -12.663 -24.500 25.007 1.00 49.81 103 ALA A N 1
ATOM 811 C CA . ALA A 1 103 ? -13.483 -25.278 25.905 1.00 49.81 103 ALA A CA 1
ATOM 812 C C . ALA A 1 103 ? -12.557 -25.849 26.976 1.00 49.81 103 ALA A C 1
ATOM 814 O O . ALA A 1 103 ? -11.856 -26.821 26.711 1.00 49.81 103 ALA A O 1
ATOM 815 N N . ASP A 1 104 ? -12.542 -25.237 28.157 1.00 56.50 104 ASP A N 1
ATOM 816 C CA . ASP A 1 104 ? -12.103 -25.910 29.368 1.00 56.50 104 ASP A CA 1
ATOM 817 C C . ASP A 1 104 ? -13.187 -26.946 29.700 1.00 56.50 104 ASP A C 1
ATOM 819 O O . ASP A 1 104 ? -14.329 -26.581 30.013 1.00 56.50 104 ASP A O 1
ATOM 823 N N . PRO A 1 105 ? -12.896 -28.253 29.591 1.00 55.88 105 PRO A N 1
ATOM 824 C CA . PRO A 1 105 ? -13.844 -29.282 29.958 1.00 55.88 105 PRO A CA 1
ATOM 825 C C . PRO A 1 105 ? -13.770 -29.443 31.474 1.00 55.88 105 PRO A C 1
ATOM 827 O O . PRO A 1 105 ? -13.021 -30.275 31.981 1.00 55.88 105 PRO A O 1
ATOM 830 N N . GLY A 1 106 ? -14.505 -28.616 32.217 1.00 55.88 106 GLY A N 1
ATOM 831 C CA . GLY A 1 106 ? -14.423 -28.714 33.670 1.00 55.88 106 GLY A CA 1
ATOM 832 C C . GLY A 1 106 ? -15.141 -27.661 34.493 1.00 55.88 106 GLY A C 1
ATOM 833 O O . GLY A 1 106 ? -14.540 -27.188 35.437 1.00 55.88 106 GLY A O 1
ATOM 834 N N . GLU A 1 107 ? -16.399 -27.324 34.201 1.00 55.56 107 GLU A N 1
ATOM 835 C CA . GLU A 1 107 ? -17.355 -26.987 35.273 1.00 55.56 107 GLU A CA 1
ATOM 836 C C . GLU A 1 107 ? -18.783 -26.942 34.730 1.00 55.56 107 GLU A C 1
ATOM 838 O O . GLU A 1 107 ? -19.295 -25.944 34.220 1.00 55.56 107 GLU A O 1
ATOM 843 N N . ALA A 1 108 ? -19.442 -28.092 34.818 1.00 50.78 108 ALA A N 1
ATOM 844 C CA . ALA A 1 108 ? -20.865 -28.190 34.591 1.00 50.78 108 ALA A CA 1
ATOM 845 C C . ALA A 1 108 ? -21.630 -27.469 35.714 1.00 50.78 108 ALA A C 1
ATOM 847 O O . ALA A 1 108 ? -21.475 -27.766 36.894 1.00 50.78 108 ALA A O 1
ATOM 848 N N . ALA A 1 109 ? -22.548 -26.603 35.286 1.00 53.88 109 ALA A N 1
ATOM 849 C CA . ALA A 1 109 ? -23.829 -26.353 35.936 1.00 53.88 109 ALA A CA 1
ATOM 850 C C . ALA A 1 109 ? -23.818 -25.668 37.317 1.00 53.88 109 ALA A C 1
ATOM 852 O O . ALA A 1 109 ? -24.290 -26.230 38.305 1.00 53.88 109 ALA A O 1
ATOM 853 N N . HIS A 1 110 ? -23.533 -24.361 37.346 1.00 51.22 110 HIS A N 1
ATOM 854 C CA . HIS A 1 110 ? -24.301 -23.509 38.259 1.00 51.22 110 HIS A CA 1
ATOM 855 C C . HIS A 1 110 ? -25.682 -23.256 37.642 1.00 51.22 110 HIS A C 1
ATOM 857 O O . HIS A 1 110 ? -25.881 -22.390 36.789 1.00 51.22 110 HIS A O 1
ATOM 863 N N . ASN A 1 111 ? -26.614 -24.111 38.055 1.00 54.88 111 ASN A N 1
ATOM 864 C CA . ASN A 1 111 ? -28.060 -24.017 37.928 1.00 54.88 111 ASN A CA 1
ATOM 865 C C . ASN A 1 111 ? -28.541 -22.552 37.941 1.00 54.88 111 ASN A C 1
ATOM 867 O O . ASN A 1 111 ? -28.756 -21.960 39.001 1.00 54.88 111 ASN A O 1
ATOM 871 N N . ARG A 1 112 ? -28.734 -21.956 36.754 1.00 55.53 112 ARG A N 1
ATOM 872 C CA . ARG A 1 112 ? -29.551 -20.748 36.597 1.00 55.53 112 ARG A CA 1
ATOM 873 C C . ARG A 1 112 ? -31.008 -21.148 36.794 1.00 55.53 112 ARG A C 1
ATOM 875 O O . ARG A 1 112 ? -31.787 -21.229 35.849 1.00 55.53 112 ARG A O 1
ATOM 882 N N . SER A 1 113 ? -31.370 -21.375 38.051 1.00 56.75 113 SER A N 1
ATOM 883 C CA . SER A 1 113 ? -32.750 -21.288 38.489 1.00 56.75 113 SER A CA 1
ATOM 884 C C . SER A 1 113 ? -33.222 -19.895 38.101 1.00 56.75 113 SER A C 1
ATOM 886 O O . SER A 1 113 ? -32.696 -18.888 38.582 1.00 56.75 113 SER A O 1
ATOM 888 N N . THR A 1 114 ? -34.156 -19.823 37.158 1.00 61.34 114 THR A N 1
ATOM 889 C CA . THR A 1 114 ? -34.852 -18.591 36.807 1.00 61.34 114 THR A CA 1
ATOM 890 C C . THR A 1 114 ? -35.630 -18.153 38.042 1.00 61.34 114 THR A C 1
ATOM 892 O O . THR A 1 114 ? -36.789 -18.527 38.234 1.00 61.34 114 THR A O 1
ATOM 895 N N . LYS A 1 115 ? -34.961 -17.421 38.934 1.00 66.25 115 LYS A N 1
ATOM 896 C CA . LYS A 1 115 ? -35.556 -16.883 40.149 1.00 66.25 115 LYS A CA 1
ATOM 897 C C . LYS A 1 115 ? -36.715 -15.994 39.709 1.00 66.25 115 LYS A C 1
ATOM 899 O O . LYS A 1 115 ? -36.494 -14.958 39.087 1.00 66.25 115 LYS A O 1
ATOM 904 N N . LYS A 1 116 ? -37.952 -16.431 39.966 1.00 61.50 116 LYS A N 1
ATOM 905 C CA . LYS A 1 116 ? -39.151 -15.640 39.675 1.00 61.50 116 LYS A CA 1
ATOM 906 C C . LYS A 1 116 ? -39.061 -14.355 40.491 1.00 61.50 116 LYS A C 1
ATOM 908 O O . LYS A 1 116 ? -39.094 -14.398 41.716 1.00 61.50 116 LYS A O 1
ATOM 913 N N . ILE A 1 117 ? -38.883 -13.237 39.799 1.00 67.38 117 ILE A N 1
ATOM 914 C CA . ILE A 1 117 ? -38.768 -11.920 40.418 1.00 67.38 117 ILE A CA 1
ATOM 915 C C . ILE A 1 117 ? -40.175 -11.501 40.844 1.00 67.38 117 ILE A C 1
ATOM 917 O O . ILE A 1 117 ? -41.048 -11.304 39.997 1.00 67.38 117 ILE A O 1
ATOM 921 N N . SER A 1 118 ? -40.402 -11.409 42.153 1.00 75.25 118 SER A N 1
ATOM 922 C CA . SER A 1 118 ? -41.676 -10.950 42.704 1.00 75.25 118 SER A CA 1
ATOM 923 C C . SER A 1 118 ? -41.725 -9.423 42.757 1.00 75.25 118 SER A C 1
ATOM 925 O O . SER A 1 118 ? -40.686 -8.759 42.776 1.00 75.25 118 SER A O 1
ATOM 927 N N . ARG A 1 119 ? -42.926 -8.833 42.777 1.00 76.88 119 ARG A N 1
ATOM 928 C CA . ARG A 1 119 ? -43.080 -7.365 42.788 1.00 76.88 119 ARG A CA 1
ATOM 929 C C . ARG A 1 119 ? -42.409 -6.725 44.006 1.00 76.88 119 ARG A C 1
ATOM 931 O O . ARG A 1 119 ? -41.874 -5.628 43.890 1.00 76.88 119 ARG A O 1
ATOM 938 N N . GLU A 1 120 ? -42.357 -7.434 45.128 1.00 79.12 120 GLU A N 1
ATOM 939 C CA . GLU A 1 120 ? -41.698 -6.990 46.357 1.00 79.12 120 GLU A CA 1
ATOM 940 C C . GLU A 1 120 ? -40.175 -6.871 46.182 1.00 79.12 120 GLU A C 1
ATOM 942 O O . GLU A 1 120 ? -39.571 -5.931 46.699 1.00 79.12 120 GLU A O 1
ATOM 947 N N . ASP A 1 121 ? -39.557 -7.767 45.403 1.00 78.25 121 ASP A N 1
ATOM 948 C CA . ASP A 1 121 ? -38.119 -7.725 45.111 1.00 78.25 121 ASP A CA 1
ATOM 949 C C . ASP A 1 121 ? -37.766 -6.521 44.230 1.00 78.25 121 ASP A C 1
ATOM 951 O O . ASP A 1 121 ? -36.737 -5.878 44.441 1.00 78.25 121 ASP A O 1
ATOM 955 N N . ILE A 1 122 ? -38.639 -6.172 43.280 1.00 83.38 122 ILE A N 1
ATOM 956 C CA . ILE A 1 122 ? -38.462 -4.998 42.413 1.00 83.38 122 ILE A CA 1
ATOM 957 C C . ILE A 1 122 ? -38.564 -3.717 43.238 1.00 83.38 122 ILE A C 1
ATOM 959 O O . ILE A 1 122 ? -37.706 -2.847 43.115 1.00 83.38 122 ILE A O 1
ATOM 963 N N . THR A 1 123 ? -39.568 -3.604 44.113 1.00 83.56 123 THR A N 1
ATOM 964 C CA . THR A 1 123 ? -39.717 -2.435 44.992 1.00 83.56 123 THR A CA 1
ATOM 965 C C . THR A 1 123 ? -38.536 -2.305 45.950 1.00 83.56 123 THR A C 1
ATOM 967 O O . THR A 1 123 ? -38.037 -1.203 46.164 1.00 83.56 123 THR A O 1
ATOM 970 N N . ARG A 1 124 ? -38.030 -3.425 46.476 1.00 80.69 124 ARG A N 1
ATOM 971 C CA . ARG A 1 124 ? -36.844 -3.440 47.337 1.00 80.69 124 ARG A CA 1
ATOM 972 C C . ARG A 1 124 ? -35.593 -2.978 46.594 1.00 80.69 124 ARG A C 1
ATOM 974 O O . ARG A 1 124 ? -34.846 -2.162 47.124 1.00 80.69 124 ARG A O 1
ATOM 981 N N . LEU A 1 125 ? -35.359 -3.483 45.385 1.00 83.62 125 LEU A N 1
ATOM 982 C CA . LEU A 1 125 ? -34.203 -3.099 44.573 1.00 83.62 125 LEU A CA 1
ATOM 983 C C . LEU A 1 125 ? -34.286 -1.642 44.113 1.00 83.62 125 LEU A C 1
ATOM 985 O O . LEU A 1 125 ? -33.279 -0.944 44.170 1.00 83.62 125 LEU A O 1
ATOM 989 N N . ALA A 1 126 ? -35.475 -1.173 43.725 1.00 85.00 126 ALA A N 1
ATOM 990 C CA . ALA A 1 126 ? -35.708 0.226 43.386 1.00 85.00 126 ALA A CA 1
ATOM 991 C C . ALA A 1 126 ? -35.369 1.132 44.572 1.00 85.00 126 ALA A C 1
ATOM 993 O O . ALA A 1 126 ? -34.592 2.063 44.417 1.00 85.00 126 ALA A O 1
ATOM 994 N N . HIS A 1 127 ? -35.850 0.797 45.771 1.00 82.06 127 HIS A N 1
ATOM 995 C CA . HIS A 1 127 ? -35.566 1.578 46.971 1.00 82.06 127 HIS A CA 1
ATOM 996 C C . HIS A 1 127 ? -34.073 1.576 47.341 1.00 82.06 127 HIS A C 1
ATOM 998 O O . HIS A 1 127 ? -33.559 2.600 47.774 1.00 82.06 127 HIS A O 1
ATOM 1004 N N . LEU A 1 128 ? -33.362 0.457 47.155 1.00 82.12 128 LEU A N 1
ATOM 1005 C CA . LEU A 1 128 ? -31.913 0.378 47.394 1.00 82.12 128 LEU A CA 1
ATOM 1006 C C . LEU A 1 128 ? -31.097 1.201 46.391 1.00 82.12 128 LEU A C 1
ATOM 1008 O O . LEU A 1 128 ? -30.049 1.746 46.742 1.00 82.12 128 LEU A O 1
ATOM 1012 N N . LEU A 1 129 ? -31.563 1.270 45.145 1.00 82.44 129 LEU A N 1
ATOM 1013 C CA . LEU A 1 129 ? -30.931 2.058 44.096 1.00 82.44 129 LEU A CA 1
ATOM 1014 C C . LEU A 1 129 ? -31.170 3.558 44.315 1.00 82.44 129 LEU A C 1
ATOM 1016 O O . LEU A 1 129 ? -30.243 4.352 44.165 1.00 82.44 129 LEU A O 1
ATOM 1020 N N . ASP A 1 130 ? -32.388 3.919 44.724 1.00 78.50 130 ASP A N 1
ATOM 1021 C CA . ASP A 1 130 ? -32.806 5.300 44.969 1.00 78.50 130 ASP A CA 1
ATOM 1022 C C . ASP A 1 130 ? -32.123 5.892 46.213 1.00 78.50 130 ASP A C 1
ATOM 1024 O O . ASP A 1 130 ? -31.744 7.061 46.230 1.00 78.50 130 ASP A O 1
ATOM 1028 N N . THR A 1 131 ? -31.821 5.067 47.225 1.00 73.12 131 THR A N 1
ATOM 1029 C CA . THR A 1 131 ? -31.039 5.489 48.402 1.00 73.12 131 THR A CA 1
ATOM 1030 C C . THR A 1 131 ? -29.520 5.446 48.196 1.00 73.12 131 THR A C 1
ATOM 1032 O O . THR A 1 131 ? -28.780 5.476 49.179 1.00 73.12 131 THR A O 1
ATOM 1035 N N . ARG A 1 132 ? -29.043 5.356 46.941 1.00 58.47 132 ARG A N 1
ATOM 1036 C CA . ARG A 1 132 ? -27.636 5.438 46.491 1.00 58.47 132 ARG A CA 1
ATOM 1037 C C . ARG A 1 132 ? -26.610 5.107 47.584 1.00 58.47 132 ARG A C 1
ATOM 1039 O O . ARG A 1 132 ? -25.911 5.983 48.083 1.00 58.47 132 ARG A O 1
ATOM 1046 N N . GLY A 1 133 ? -26.521 3.832 47.961 1.00 59.72 133 GLY A N 1
ATOM 1047 C CA . GLY A 1 133 ? -25.444 3.311 48.815 1.00 59.72 133 GLY A CA 1
ATOM 1048 C C . GLY A 1 133 ? -25.343 3.883 50.240 1.00 59.72 133 GLY A C 1
ATOM 1049 O O . GLY A 1 133 ? -24.371 3.579 50.926 1.00 59.72 133 GLY A O 1
ATOM 1050 N N . GLY A 1 134 ? -26.308 4.676 50.710 1.00 53.94 134 GLY A N 1
ATOM 1051 C CA . GLY A 1 134 ? -26.385 5.135 52.096 1.00 53.94 134 GLY A CA 1
ATOM 1052 C C . GLY A 1 134 ? -27.272 4.202 52.913 1.00 53.94 134 GLY A C 1
ATOM 1053 O O . GLY A 1 134 ? -28.441 4.025 52.580 1.00 53.94 134 GLY A O 1
ATOM 1054 N N . GLY A 1 135 ? -26.719 3.586 53.961 1.00 56.09 135 GLY A N 1
ATOM 1055 C CA . GLY A 1 135 ? -27.391 2.613 54.829 1.00 56.09 135 GLY A CA 1
ATOM 1056 C C . GLY A 1 135 ? -28.592 3.176 55.598 1.00 56.09 135 GLY A C 1
ATOM 1057 O O . GLY A 1 135 ? -28.498 3.446 56.790 1.00 56.09 135 GLY A O 1
ATOM 1058 N N . GLY A 1 136 ? -29.729 3.324 54.920 1.00 51.88 136 GLY A N 1
ATOM 1059 C CA . GLY A 1 136 ? -31.038 3.583 55.513 1.00 51.88 136 GLY A CA 1
ATOM 1060 C C . GLY A 1 136 ? -31.779 2.277 55.806 1.00 51.88 136 GLY A C 1
ATOM 1061 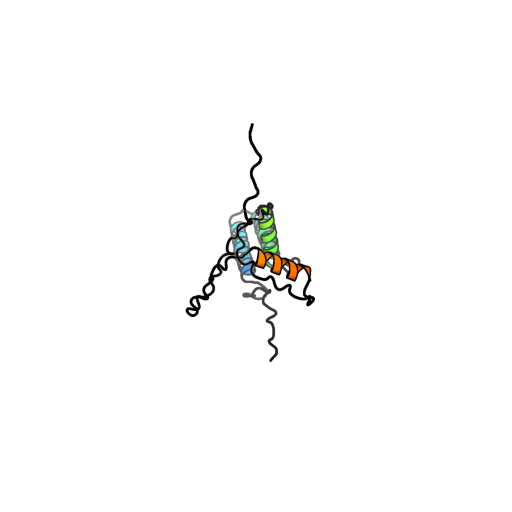O O . GLY A 1 136 ? -31.736 1.340 55.010 1.00 51.88 136 GLY A O 1
ATOM 1062 N N . ALA A 1 137 ? -32.42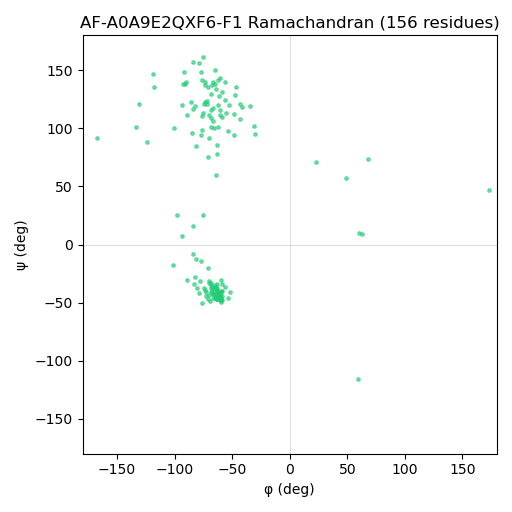8 2.212 56.970 1.00 57.34 137 ALA A N 1
ATOM 1063 C CA . ALA A 1 137 ? -33.067 1.022 57.528 1.00 57.34 137 ALA A CA 1
ATOM 1064 C C . ALA A 1 137 ? -33.955 0.267 56.522 1.00 57.34 137 ALA A C 1
ATOM 1066 O O . ALA A 1 137 ? -34.854 0.838 55.910 1.00 57.34 137 ALA A O 1
ATOM 1067 N N . ILE A 1 138 ? -33.724 -1.043 56.395 1.00 52.91 138 ILE A N 1
ATOM 1068 C CA . ILE A 1 138 ? -34.508 -1.936 55.537 1.00 52.91 138 ILE A CA 1
ATOM 1069 C C . ILE A 1 138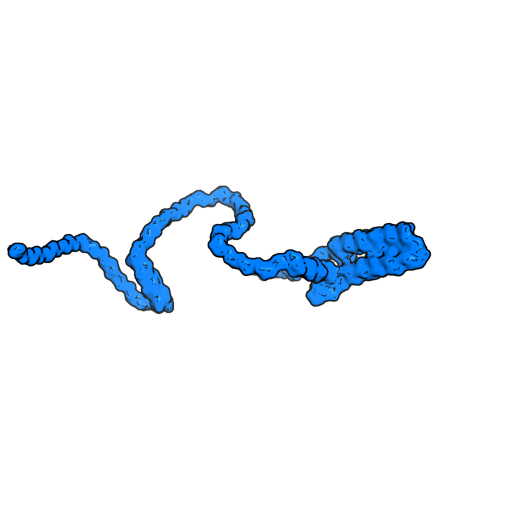 ? -35.916 -2.070 56.144 1.00 52.91 138 ILE A C 1
ATOM 1071 O O . ILE A 1 138 ? -36.035 -2.645 57.232 1.00 52.91 138 ILE A O 1
ATOM 1075 N N . PRO A 1 139 ? -36.999 -1.616 55.484 1.00 55.09 139 PRO A N 1
ATOM 1076 C CA . PRO A 1 139 ? -38.339 -1.912 55.964 1.00 55.09 139 PRO A CA 1
ATOM 1077 C C . PRO A 1 139 ? -38.579 -3.420 55.830 1.00 55.09 139 PRO A C 1
ATOM 1079 O O . PRO A 1 139 ? -38.532 -3.992 54.738 1.00 55.09 139 PRO A O 1
ATOM 1082 N N . LYS A 1 140 ? -38.797 -4.088 56.966 1.00 52.03 140 LYS A N 1
ATOM 1083 C CA . LYS A 1 140 ? -39.114 -5.516 57.039 1.00 52.03 140 LYS A CA 1
ATOM 1084 C C . LYS A 1 140 ? -40.524 -5.716 56.479 1.00 52.03 140 LYS A C 1
ATOM 1086 O O . LYS A 1 140 ? -41.506 -5.583 57.202 1.00 52.03 140 LYS A O 1
ATOM 1091 N N . VAL A 1 141 ? -40.630 -5.983 55.178 1.00 57.31 141 VAL A N 1
ATOM 1092 C CA . VAL A 1 141 ? -41.914 -6.291 54.535 1.00 57.31 141 VAL A CA 1
ATOM 1093 C C . VAL A 1 141 ? -42.379 -7.650 55.064 1.00 57.31 141 VAL A C 1
ATOM 1095 O O . VAL A 1 141 ? -41.847 -8.692 54.686 1.00 57.31 141 VAL A O 1
ATOM 1098 N N . ALA A 1 142 ? -43.312 -7.631 56.017 1.00 46.59 142 ALA A N 1
ATOM 1099 C CA . ALA A 1 142 ? -43.920 -8.836 56.565 1.00 46.59 142 ALA A CA 1
ATOM 1100 C C . ALA A 1 142 ? -44.779 -9.525 55.486 1.00 46.59 142 ALA A C 1
ATOM 1102 O O . ALA A 1 142 ? -45.508 -8.832 54.766 1.00 46.59 142 ALA A O 1
ATOM 1103 N N . PRO A 1 143 ? -44.721 -10.865 55.356 1.00 42.19 143 PRO A N 1
ATOM 1104 C CA . PRO A 1 143 ? -45.557 -11.587 54.409 1.00 42.19 143 PRO A CA 1
ATOM 1105 C C . PRO A 1 143 ? -47.018 -11.374 54.802 1.00 42.19 143 PRO A C 1
ATOM 1107 O O . PRO A 1 143 ? -47.416 -11.688 55.924 1.00 42.19 143 PRO A O 1
ATOM 1110 N N . LYS A 1 144 ? -47.817 -10.799 53.898 1.00 43.53 144 LYS A N 1
ATOM 1111 C CA . LYS A 1 144 ? -49.256 -10.659 54.119 1.00 43.53 144 LYS A CA 1
ATOM 1112 C C . LYS A 1 144 ? -49.878 -12.051 54.142 1.00 43.53 144 LYS A C 1
ATOM 1114 O O . LYS A 1 144 ? -50.098 -12.667 53.102 1.00 43.53 144 LYS A O 1
ATOM 1119 N N . THR A 1 145 ? -50.130 -12.526 55.356 1.00 39.41 145 THR A N 1
ATOM 1120 C CA . THR A 1 145 ? -51.030 -13.625 55.680 1.00 39.41 145 THR A CA 1
ATOM 1121 C C . THR A 1 145 ? -52.347 -13.428 54.940 1.00 39.41 145 THR A C 1
ATOM 1123 O O . THR A 1 145 ? -52.887 -12.320 54.900 1.00 39.41 145 THR A O 1
ATOM 1126 N N . ALA A 1 146 ? -52.848 -14.514 54.354 1.00 45.50 146 ALA A N 1
ATOM 1127 C CA . ALA A 1 146 ? -54.175 -14.602 53.769 1.00 45.50 146 ALA A CA 1
ATOM 1128 C C . ALA A 1 146 ? -55.212 -13.933 54.687 1.00 45.50 146 ALA A C 1
ATOM 1130 O O . ALA A 1 146 ? -55.357 -14.297 55.850 1.00 45.50 146 ALA A O 1
ATOM 1131 N N . THR A 1 147 ? -55.917 -12.928 54.179 1.00 41.16 147 THR A N 1
ATOM 1132 C CA . THR A 1 147 ? -57.115 -12.391 54.825 1.00 41.16 147 THR A CA 1
ATOM 1133 C C . THR A 1 147 ? -58.177 -12.260 53.754 1.00 41.16 147 THR A C 1
ATOM 1135 O O . THR A 1 147 ? -58.159 -11.357 52.919 1.00 41.16 147 THR A O 1
ATOM 1138 N N . THR A 1 148 ? -59.059 -13.252 53.778 1.00 47.94 148 THR A N 1
ATOM 1139 C CA . THR A 1 148 ? -60.372 -13.308 53.151 1.00 47.94 148 THR A CA 1
ATOM 1140 C C . THR A 1 148 ? -61.100 -11.981 53.361 1.00 47.94 148 THR A C 1
ATOM 1142 O O . THR A 1 148 ? -61.511 -11.656 54.473 1.00 47.94 148 THR A O 1
ATOM 1145 N N . LEU A 1 149 ? -61.235 -11.196 52.292 1.00 42.00 149 LEU A N 1
ATOM 1146 C CA . LEU A 1 149 ? -62.078 -10.006 52.272 1.00 42.00 149 LEU A CA 1
ATOM 1147 C C . LEU A 1 149 ? -63.540 -10.449 52.169 1.00 42.00 149 LEU A C 1
ATOM 1149 O O . LEU A 1 149 ? -63.973 -10.996 51.156 1.00 42.00 149 LEU A O 1
ATOM 1153 N N . ALA A 1 150 ? -64.268 -10.228 53.260 1.00 40.03 150 ALA A N 1
ATOM 1154 C CA . ALA A 1 150 ? -65.711 -10.357 53.352 1.00 40.03 150 ALA A CA 1
ATOM 1155 C C . ALA A 1 150 ? -66.429 -9.478 52.308 1.00 40.03 150 ALA A C 1
ATOM 1157 O O . ALA A 1 150 ? -66.044 -8.337 52.048 1.00 40.03 150 ALA A O 1
ATOM 1158 N N . SER A 1 151 ? -67.493 -10.041 51.735 1.00 46.16 151 SER A N 1
ATOM 1159 C CA . SER A 1 151 ? -68.425 -9.400 50.804 1.00 46.16 151 SER A CA 1
ATOM 1160 C C . SER A 1 151 ? -69.203 -8.254 51.476 1.00 46.16 151 SER A C 1
ATOM 1162 O O . SER A 1 151 ? -69.695 -8.453 52.588 1.00 46.16 151 SER A O 1
ATOM 1164 N N . PRO A 1 152 ? -69.411 -7.095 50.819 1.00 53.53 152 PRO A N 1
ATOM 1165 C CA . PRO A 1 152 ? -70.326 -6.055 51.297 1.00 53.53 152 PRO A CA 1
ATOM 1166 C C . PRO A 1 152 ? -71.800 -6.399 50.990 1.00 53.53 152 PRO A C 1
ATOM 1168 O O . PRO A 1 152 ? -72.062 -7.155 50.049 1.00 53.53 152 PRO A O 1
ATOM 1171 N N . PRO A 1 153 ? -72.775 -5.851 51.744 1.00 48.00 153 PRO A N 1
ATOM 1172 C CA . PRO A 1 153 ? -74.185 -6.226 51.636 1.00 48.00 153 PRO A CA 1
ATOM 1173 C C . PRO A 1 153 ? -74.872 -5.632 50.396 1.00 48.00 153 PRO A C 1
ATOM 1175 O O . PRO A 1 153 ? -74.650 -4.480 50.017 1.00 48.00 153 PRO A O 1
ATOM 1178 N N . ALA A 1 154 ? -75.748 -6.435 49.787 1.00 46.50 154 ALA A N 1
ATOM 1179 C CA . ALA A 1 154 ? -76.581 -6.065 48.648 1.00 46.50 154 ALA A CA 1
ATOM 1180 C C . ALA A 1 154 ? -77.734 -5.125 49.054 1.00 46.50 154 ALA A C 1
ATOM 1182 O O . ALA A 1 154 ? -78.406 -5.342 50.062 1.00 46.50 154 ALA A O 1
ATOM 1183 N N . LYS A 1 155 ? -77.973 -4.092 48.234 1.00 44.59 155 LYS A N 1
ATOM 1184 C CA . LYS A 1 155 ? -79.127 -3.178 48.319 1.00 44.59 155 LYS A CA 1
ATOM 1185 C C . LYS A 1 155 ? -80.459 -3.908 48.049 1.00 44.59 155 LYS A C 1
ATOM 1187 O O . LYS A 1 155 ? -80.472 -4.834 47.236 1.00 44.59 155 LYS A O 1
ATOM 1192 N N . PRO A 1 156 ? -81.581 -3.457 48.643 1.00 47.28 156 PRO A N 1
ATOM 1193 C CA . PRO A 1 156 ? -82.904 -4.024 48.384 1.00 47.28 156 PRO A CA 1
ATOM 1194 C C . PRO A 1 156 ? -83.446 -3.613 47.004 1.00 47.28 156 PRO A C 1
ATOM 1196 O O . PRO A 1 156 ? -83.279 -2.469 46.577 1.00 47.28 156 PRO A O 1
ATOM 1199 N N . LYS A 1 157 ? -84.096 -4.563 46.321 1.00 46.19 157 LYS A N 1
ATOM 1200 C CA . LYS A 1 157 ? -84.836 -4.373 45.064 1.00 46.19 157 LYS A CA 1
ATOM 1201 C C . LYS A 1 157 ? -86.301 -4.027 45.359 1.00 46.19 157 LYS A C 1
ATOM 1203 O O . LYS A 1 157 ? -86.892 -4.632 46.252 1.00 46.19 157 LYS A O 1
ATOM 1208 N N . THR A 1 158 ? -86.852 -3.090 44.589 1.00 45.47 158 THR A N 1
ATOM 1209 C CA . THR A 1 158 ? -88.269 -3.096 44.178 1.00 45.47 158 THR A CA 1
ATOM 1210 C C . THR A 1 158 ? -88.363 -3.798 42.832 1.00 45.47 158 THR A C 1
ATOM 1212 O O . THR A 1 158 ? -87.334 -3.791 42.110 1.00 45.47 158 THR A O 1
#